Protein AF-A0A8S1KN81-F1 (afdb_monomer)

Organism: NCBI:txid65129

Mean predicted aligned error: 8.38 Å

Foldseek 3Di:
DVVCCVVPVPHDDDCVVDPDSVVSVVVVVVCVVVVVDDDDDDDDDPPDDDDDWDWDWDDDPQWIDTPDT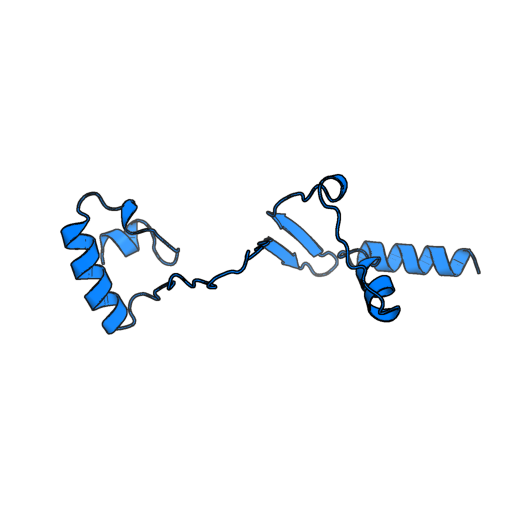DPDDCVVDDDPDDDPDPVVVVVVPQDRTNVSNVVVVVVVVVVD

Secondary structure (DSSP, 8-state):
-HHHHHH-SSS---GGGSS-HHHHHHHHHHHHHTTSS--------TT-PPP----EEEE-SS-EEEEE-----GGG---S-----HHHHHHHHS-SSHHHHHHHHHHHHT--

Structure (mmCIF, N/CA/C/O backbone):
data_AF-A0A8S1KN81-F1
#
_entry.id   AF-A0A8S1KN81-F1
#
loop_
_atom_site.group_PDB
_atom_site.id
_atom_site.type_symbol
_atom_site.label_atom_id
_atom_site.label_alt_id
_atom_site.label_comp_id
_atom_site.label_asym_id
_atom_site.label_entity_id
_atom_site.label_seq_id
_atom_site.pdbx_PDB_ins_code
_atom_site.Cartn_x
_atom_site.Cartn_y
_atom_site.Cartn_z
_atom_site.occupancy
_atom_site.B_iso_or_equiv
_atom_site.auth_seq_id
_atom_site.auth_comp_id
_atom_site.auth_asym_id
_atom_site.auth_atom_id
_atom_site.pdbx_PDB_model_num
ATOM 1 N N . MET A 1 1 ? -13.198 0.458 20.530 1.00 84.62 1 MET A N 1
ATOM 2 C CA . MET A 1 1 ? -12.684 -0.829 20.003 1.00 84.62 1 MET A CA 1
ATOM 3 C C . MET A 1 1 ? -13.763 -1.709 19.398 1.00 84.62 1 MET A C 1
ATOM 5 O O . MET A 1 1 ? -13.505 -2.242 18.332 1.00 84.62 1 MET A O 1
ATOM 9 N N . GLN A 1 2 ? -14.948 -1.848 20.003 1.00 89.44 2 GLN A N 1
ATOM 10 C CA . GLN A 1 2 ? -16.024 -2.677 19.435 1.00 89.44 2 GLN A CA 1
ATOM 11 C C . GLN A 1 2 ? -16.359 -2.323 17.976 1.00 89.44 2 GLN A C 1
ATOM 13 O O . GLN A 1 2 ? -16.291 -3.187 17.114 1.00 89.44 2 GLN A O 1
ATOM 18 N N . GLU A 1 3 ? -16.591 -1.043 17.680 1.00 90.38 3 GLU A N 1
ATOM 19 C CA . GLU A 1 3 ? -16.877 -0.590 16.312 1.00 90.38 3 GLU A CA 1
ATOM 20 C C . GLU A 1 3 ? -15.754 -0.927 15.313 1.00 90.38 3 GLU A C 1
ATOM 22 O O . GLU A 1 3 ? -16.024 -1.272 14.166 1.00 90.38 3 GLU A O 1
ATOM 27 N N . VAL A 1 4 ? -14.490 -0.875 15.751 1.00 91.81 4 VAL A N 1
ATOM 28 C CA . VAL A 1 4 ? -13.336 -1.261 14.924 1.00 91.81 4 VAL A CA 1
ATOM 29 C C . VAL A 1 4 ? -13.364 -2.758 14.642 1.00 91.81 4 VAL A C 1
ATOM 31 O O . VAL A 1 4 ? -13.209 -3.148 13.495 1.00 91.81 4 VAL A O 1
ATOM 34 N N . TYR A 1 5 ? -13.608 -3.596 15.651 1.00 90.75 5 TYR A N 1
ATOM 35 C CA . TYR A 1 5 ? -13.694 -5.045 15.460 1.00 90.75 5 TYR A CA 1
ATOM 36 C C . TYR A 1 5 ? -14.870 -5.461 14.572 1.00 90.75 5 TYR A C 1
ATOM 38 O O . TYR A 1 5 ? -14.740 -6.411 13.807 1.00 90.75 5 TYR A O 1
ATOM 46 N N . GLU A 1 6 ? -15.998 -4.755 14.652 1.00 93.69 6 GLU A N 1
ATOM 47 C CA . GLU A 1 6 ? -17.187 -5.043 13.845 1.00 93.69 6 GLU A CA 1
ATOM 48 C C . GLU A 1 6 ? -17.025 -4.583 12.388 1.00 93.69 6 GLU A C 1
ATOM 50 O O . GLU A 1 6 ? -17.353 -5.332 11.468 1.00 93.69 6 GLU A O 1
ATOM 55 N N . LYS A 1 7 ? -16.503 -3.368 12.158 1.00 93.31 7 LYS A N 1
ATOM 56 C CA . LYS A 1 7 ? -16.373 -2.785 10.809 1.00 93.31 7 LYS A CA 1
ATOM 57 C C . LYS A 1 7 ? -15.058 -3.146 10.110 1.00 93.31 7 LYS A C 1
ATOM 59 O O . LYS A 1 7 ? -15.031 -3.289 8.890 1.00 93.31 7 LYS A O 1
ATOM 64 N N . TYR A 1 8 ? -13.971 -3.286 10.867 1.00 93.69 8 TYR A N 1
ATOM 65 C CA . TYR A 1 8 ? -12.594 -3.441 10.377 1.00 93.69 8 TYR A CA 1
ATOM 66 C C . TYR A 1 8 ? -11.804 -4.505 11.174 1.00 93.69 8 TYR A C 1
ATOM 68 O O . TYR A 1 8 ? -10.761 -4.182 11.741 1.00 93.69 8 TYR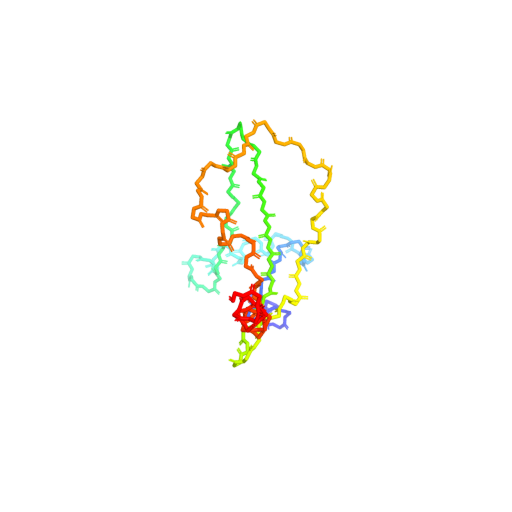 A O 1
ATOM 76 N N . PRO A 1 9 ? -12.241 -5.781 11.212 1.00 88.62 9 PRO A N 1
ATOM 77 C CA . PRO A 1 9 ? -11.732 -6.778 12.163 1.00 88.62 9 PRO A CA 1
ATOM 78 C C . PRO A 1 9 ? -10.201 -6.878 12.234 1.00 88.62 9 PRO A C 1
ATOM 80 O O . PRO A 1 9 ? -9.610 -6.803 13.306 1.00 88.62 9 PRO A O 1
ATOM 83 N N . SER A 1 10 ? -9.557 -7.030 11.076 1.00 90.50 10 SER A N 1
ATOM 84 C CA . SER A 1 10 ? -8.096 -7.080 10.928 1.00 90.50 10 SER A CA 1
ATOM 85 C C . SER A 1 10 ? -7.623 -6.263 9.722 1.00 90.50 10 SER A C 1
ATOM 87 O O . SER A 1 10 ? -6.558 -6.521 9.160 1.00 90.50 10 SER A O 1
ATOM 89 N N . LEU A 1 11 ? -8.461 -5.334 9.258 1.00 94.31 11 LEU A N 1
ATOM 90 C CA . LEU A 1 11 ? -8.209 -4.524 8.072 1.00 94.31 11 LEU A CA 1
ATOM 91 C C . LEU A 1 11 ? -7.827 -3.103 8.473 1.00 94.31 11 LEU A C 1
ATOM 93 O O . LEU A 1 11 ? -8.236 -2.594 9.514 1.00 94.31 11 LEU A O 1
ATOM 97 N N . CYS A 1 12 ? -7.046 -2.455 7.614 1.00 94.56 12 CYS A N 1
ATOM 98 C CA . CYS A 1 12 ? -6.685 -1.057 7.804 1.00 94.56 12 CYS A CA 1
ATOM 99 C C . CYS A 1 12 ? -7.928 -0.166 7.688 1.00 94.56 12 CYS A C 1
ATOM 101 O O . CYS A 1 12 ? -8.802 -0.411 6.855 1.00 94.56 12 CYS A O 1
ATOM 103 N N . PHE A 1 13 ? -7.964 0.912 8.465 1.00 94.88 13 PHE A N 1
ATOM 104 C CA . PHE A 1 13 ? -9.043 1.894 8.433 1.00 94.88 13 PHE A CA 1
ATOM 105 C C . PHE A 1 13 ? -8.499 3.320 8.550 1.00 94.88 13 PHE A C 1
ATOM 107 O O . PHE A 1 13 ? -7.346 3.545 8.921 1.00 94.88 13 PHE A O 1
ATOM 114 N N . SER A 1 14 ? -9.344 4.299 8.227 1.00 94.25 14 SER A N 1
ATOM 115 C CA . SER A 1 14 ? -9.051 5.722 8.408 1.00 94.25 14 SER A CA 1
ATOM 116 C C . SER A 1 14 ? -9.897 6.293 9.538 1.00 94.25 14 SER A C 1
ATOM 118 O O . SER A 1 14 ? -11.081 5.978 9.635 1.00 94.25 14 SER A O 1
ATOM 120 N N . LEU A 1 15 ? -9.330 7.205 10.337 1.00 92.81 15 LEU A N 1
ATOM 121 C CA . LEU A 1 15 ? -10.079 7.943 11.364 1.00 92.81 15 LEU A CA 1
ATOM 122 C C . LEU A 1 15 ? -11.258 8.746 10.789 1.00 92.81 15 LEU A C 1
ATOM 124 O O . LEU A 1 15 ? -12.208 9.032 11.504 1.00 92.81 15 LEU A O 1
ATOM 128 N N . ARG A 1 16 ? -11.231 9.072 9.490 1.00 92.94 16 ARG A N 1
ATOM 129 C CA . ARG A 1 16 ? -12.328 9.773 8.799 1.00 92.94 16 ARG A CA 1
ATOM 130 C C . ARG A 1 16 ? -13.584 8.923 8.601 1.00 92.94 16 ARG A C 1
ATOM 132 O O . ARG A 1 16 ? -14.599 9.454 8.174 1.00 92.94 16 ARG A O 1
ATOM 139 N N . ALA A 1 17 ? -13.505 7.615 8.833 1.00 92.56 17 ALA A N 1
ATOM 140 C CA . ALA A 1 17 ? -14.637 6.711 8.663 1.00 92.56 17 ALA A CA 1
ATOM 141 C C . ALA A 1 17 ? -15.537 6.614 9.912 1.00 92.56 17 ALA A C 1
ATOM 143 O O . ALA A 1 17 ? -16.535 5.896 9.875 1.00 92.56 17 ALA A O 1
ATOM 144 N N . PHE A 1 18 ? -15.179 7.302 11.002 1.00 91.88 18 PHE A N 1
ATOM 145 C CA . PHE A 1 18 ? -15.973 7.384 12.229 1.00 91.88 18 PHE A CA 1
ATOM 146 C C . PHE A 1 18 ? -16.761 8.694 12.254 1.00 91.88 18 PHE A C 1
ATOM 148 O O . PHE A 1 18 ? -16.253 9.729 11.827 1.00 91.88 18 PHE A O 1
ATOM 155 N N . GLU A 1 19 ? -17.991 8.649 12.765 1.00 90.81 19 GLU A N 1
ATOM 156 C CA . GLU A 1 19 ? -18.862 9.829 12.864 1.00 90.81 19 GLU A CA 1
ATOM 157 C C . GLU A 1 19 ? -18.362 10.822 13.923 1.00 90.81 19 GLU A C 1
ATOM 159 O O . GLU A 1 19 ? -18.356 12.030 13.693 1.00 90.81 19 GLU A O 1
ATOM 164 N N . ASP A 1 20 ? -17.890 10.311 15.064 1.00 93.06 20 ASP A N 1
ATOM 165 C CA . ASP A 1 20 ? -17.307 11.110 16.143 1.00 93.06 20 ASP A CA 1
ATOM 166 C C . ASP A 1 20 ? -15.772 11.064 16.097 1.00 93.06 20 ASP A C 1
ATOM 168 O O . ASP A 1 20 ? -15.115 10.168 16.641 1.00 93.06 20 ASP A O 1
ATOM 172 N N . GLU A 1 21 ? -15.187 12.069 15.448 1.00 90.12 21 GLU A N 1
ATOM 173 C CA . GLU A 1 21 ? -13.736 12.195 15.299 1.00 90.12 21 GLU A CA 1
ATOM 174 C C . GLU A 1 21 ? -13.010 12.428 16.640 1.00 90.12 21 GLU A C 1
ATOM 176 O O . GLU A 1 21 ? -11.862 12.002 16.803 1.00 90.12 21 GLU A O 1
ATOM 181 N N . ILE A 1 22 ? -13.648 13.093 17.613 1.00 92.00 22 ILE A N 1
ATOM 182 C CA . ILE A 1 22 ? -13.021 13.423 18.903 1.00 92.00 22 ILE A CA 1
ATOM 183 C C . ILE A 1 22 ? -12.838 12.143 19.715 1.00 92.00 22 ILE A C 1
ATOM 185 O O . ILE A 1 22 ? -11.729 11.845 20.173 1.00 92.00 22 ILE A O 1
ATOM 189 N N . THR A 1 23 ? -13.904 11.353 19.832 1.00 91.31 23 THR A N 1
ATOM 190 C CA . THR A 1 23 ? -13.868 10.070 20.540 1.00 91.31 23 THR A CA 1
ATOM 191 C C . THR A 1 23 ? -12.934 9.079 19.845 1.00 91.31 23 THR A C 1
ATOM 193 O O . THR A 1 23 ? -12.148 8.401 20.513 1.00 91.31 23 THR A O 1
ATOM 196 N N . ALA A 1 24 ? -12.942 9.038 18.507 1.00 92.81 24 ALA A N 1
ATOM 197 C CA . ALA A 1 24 ? -12.048 8.176 17.738 1.00 92.81 24 ALA A CA 1
ATOM 198 C C . ALA A 1 24 ? -10.565 8.500 17.988 1.00 92.81 24 ALA A C 1
ATOM 200 O O . ALA A 1 24 ? -9.770 7.586 18.214 1.00 92.81 24 ALA A O 1
ATOM 201 N N . LYS A 1 25 ? -10.179 9.784 18.010 1.00 92.44 25 LYS A N 1
ATOM 202 C CA . LYS A 1 25 ? -8.791 10.203 18.288 1.00 92.44 25 LYS A CA 1
ATOM 203 C C . LYS A 1 25 ? -8.317 9.763 19.672 1.00 92.44 25 LYS A C 1
ATOM 205 O O . LYS A 1 25 ? -7.226 9.204 19.783 1.00 92.44 25 LYS A O 1
ATOM 210 N N . LEU A 1 26 ? -9.139 9.975 20.701 1.00 92.25 26 LEU A N 1
ATOM 211 C CA . LEU A 1 26 ? -8.819 9.567 22.073 1.00 92.25 26 LEU A CA 1
ATOM 212 C C . LEU A 1 26 ? -8.677 8.044 22.184 1.00 92.25 26 LEU A C 1
ATOM 214 O O . LEU A 1 26 ? -7.696 7.551 22.738 1.00 92.25 26 LEU A O 1
ATOM 218 N N . ALA A 1 27 ? -9.622 7.298 21.607 1.00 92.19 27 ALA A N 1
ATOM 219 C CA . ALA A 1 27 ? -9.612 5.841 21.650 1.00 92.19 27 ALA A CA 1
ATOM 220 C C . ALA A 1 27 ? -8.398 5.248 20.919 1.00 92.19 27 ALA A C 1
ATOM 222 O O . ALA A 1 27 ? -7.741 4.353 21.451 1.00 92.19 27 ALA A O 1
ATOM 223 N N . VAL A 1 28 ? -8.075 5.746 19.720 1.00 93.56 28 VAL A N 1
ATOM 224 C CA . VAL A 1 28 ? -6.946 5.229 18.933 1.00 93.56 28 VAL A CA 1
ATOM 225 C C . VAL A 1 28 ? -5.607 5.506 19.607 1.00 93.56 28 VAL A C 1
ATOM 227 O O . VAL A 1 28 ? -4.742 4.633 19.572 1.00 93.56 28 VAL A O 1
ATOM 230 N N . GLN A 1 29 ? -5.432 6.660 20.258 1.00 92.50 29 GLN A N 1
ATOM 231 C CA . GLN A 1 29 ? -4.191 6.971 20.972 1.00 92.50 29 GLN A CA 1
ATOM 232 C C . GLN A 1 29 ? -3.898 5.944 22.077 1.00 92.50 29 GLN A C 1
ATOM 234 O O . GLN A 1 29 ? -2.777 5.441 22.167 1.00 92.50 29 GLN A O 1
ATOM 239 N N . GLU A 1 30 ? -4.906 5.593 22.877 1.00 93.81 30 GLU A N 1
ATOM 240 C CA . GLU A 1 30 ? -4.751 4.591 23.935 1.00 93.81 30 GLU A CA 1
ATOM 241 C C . GLU A 1 30 ? -4.542 3.185 23.356 1.00 93.81 30 GLU A C 1
ATOM 243 O O . GLU A 1 30 ? -3.663 2.444 23.794 1.00 93.81 30 GLU A O 1
ATOM 248 N N . CYS A 1 31 ? -5.287 2.825 22.308 1.00 93.94 31 CYS A N 1
ATOM 249 C CA . CYS A 1 31 ? -5.161 1.513 21.672 1.00 93.94 31 CYS A CA 1
ATOM 250 C C . CYS A 1 31 ? -3.792 1.309 21.009 1.00 93.94 31 CYS A C 1
ATOM 252 O O . CYS A 1 31 ? -3.240 0.215 21.081 1.00 93.94 31 CYS A O 1
ATOM 254 N N . ALA A 1 32 ? -3.219 2.349 20.399 1.00 93.44 32 ALA A N 1
ATOM 255 C CA . ALA A 1 32 ? -1.873 2.294 19.835 1.00 93.44 32 ALA A CA 1
A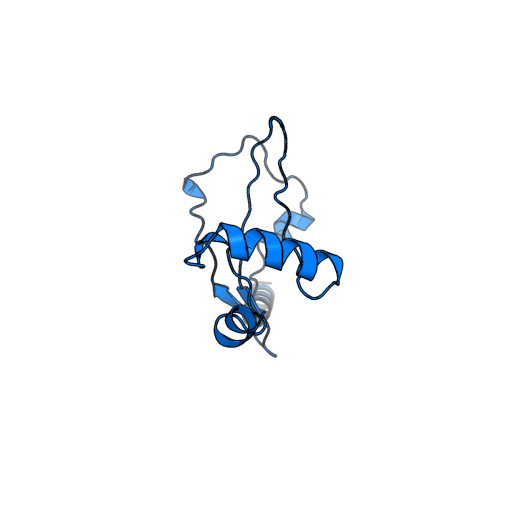TOM 256 C C . ALA A 1 32 ? -0.802 2.161 20.931 1.00 93.44 32 ALA A C 1
ATOM 258 O O . ALA A 1 32 ? 0.136 1.383 20.782 1.00 93.44 32 ALA A O 1
ATOM 259 N N . LYS A 1 33 ? -0.958 2.874 22.055 1.00 95.31 33 LYS A N 1
ATOM 260 C CA . LYS A 1 33 ? -0.047 2.795 23.209 1.00 95.31 33 LYS A CA 1
ATOM 261 C C . LYS A 1 33 ? 0.002 1.395 23.828 1.00 95.31 33 LYS A C 1
ATOM 263 O O . LYS A 1 33 ? 1.051 0.981 24.307 1.00 95.31 33 LYS A O 1
ATOM 268 N N . HIS A 1 34 ? -1.125 0.689 23.814 1.00 95.69 34 HIS A N 1
ATOM 269 C CA . HIS A 1 34 ? -1.254 -0.677 24.320 1.00 95.69 34 HIS A CA 1
ATOM 270 C C . HIS A 1 34 ? -1.100 -1.755 23.235 1.00 95.69 34 HIS A C 1
ATOM 272 O O . HIS A 1 34 ? -1.496 -2.894 23.464 1.00 95.69 34 HIS A O 1
ATOM 278 N N . GLU A 1 35 ? -0.548 -1.408 22.065 1.00 93.50 35 GLU A N 1
ATOM 279 C CA . GLU A 1 35 ? -0.261 -2.345 20.964 1.00 93.50 35 GLU A CA 1
ATOM 280 C C . GLU A 1 35 ? -1.494 -3.106 20.435 1.00 93.50 35 GLU A C 1
ATOM 282 O O . GLU A 1 35 ? -1.383 -4.159 19.813 1.00 93.50 35 GLU A O 1
ATOM 287 N N . LEU A 1 36 ? -2.696 -2.558 20.641 1.00 93.12 36 LEU A N 1
ATOM 288 C CA . LEU A 1 36 ? -3.939 -3.103 20.086 1.00 93.12 36 LEU A CA 1
ATOM 289 C C . LEU A 1 36 ? -4.147 -2.687 18.625 1.00 93.12 36 LEU A C 1
ATOM 291 O O . LEU A 1 36 ? -4.925 -3.312 17.908 1.00 93.12 36 LEU A O 1
ATOM 295 N N . LEU A 1 37 ? -3.493 -1.604 18.198 1.00 93.94 37 LEU A N 1
ATOM 296 C CA . LEU A 1 37 ? -3.543 -1.072 16.840 1.00 93.94 37 LEU A CA 1
ATOM 297 C C . LEU A 1 37 ? -2.138 -0.706 16.364 1.00 93.94 37 LEU A C 1
ATOM 299 O O . LEU A 1 37 ? -1.393 -0.037 17.080 1.00 93.94 37 LEU A O 1
ATOM 303 N N . ASN A 1 38 ? -1.824 -1.046 15.114 1.00 93.62 38 ASN A N 1
ATOM 304 C CA . ASN A 1 38 ? -0.580 -0.638 14.468 1.00 93.62 38 ASN A CA 1
ATOM 305 C C . ASN A 1 38 ? -0.792 0.674 13.694 1.00 93.62 38 ASN A C 1
ATOM 307 O O . ASN A 1 38 ? -1.533 0.681 12.705 1.00 93.62 38 ASN A O 1
ATOM 311 N N . PRO A 1 39 ? -0.155 1.789 14.099 1.00 94.19 39 PRO A N 1
ATOM 312 C CA . PRO A 1 39 ? -0.248 3.035 13.353 1.00 94.19 39 PRO A CA 1
ATOM 313 C C . PRO A 1 39 ? 0.558 2.961 12.049 1.00 94.19 39 PRO A C 1
ATOM 315 O O . PRO A 1 39 ? 1.661 2.419 12.010 1.00 94.19 39 PRO A O 1
ATOM 318 N N . TYR A 1 40 ? 0.031 3.587 10.997 1.00 95.12 40 TYR A N 1
ATOM 319 C CA . TYR A 1 40 ? 0.743 3.828 9.740 1.00 95.12 40 TYR A CA 1
ATOM 320 C C . TYR A 1 40 ? 1.192 5.296 9.703 1.00 95.12 40 TYR A C 1
ATOM 322 O O . TYR A 1 40 ? 0.396 6.163 9.329 1.00 95.12 40 TYR A O 1
ATOM 330 N N . PRO A 1 41 ? 2.420 5.619 10.153 1.00 93.06 41 PRO A N 1
ATOM 331 C CA . PRO A 1 41 ? 2.879 6.999 10.228 1.00 93.06 41 PRO A CA 1
ATOM 332 C C . PRO A 1 41 ? 3.026 7.611 8.834 1.00 93.06 41 PRO A C 1
ATOM 334 O O . PRO A 1 41 ? 3.445 6.957 7.879 1.00 93.06 41 PRO A O 1
ATOM 337 N N . ILE A 1 42 ? 2.714 8.901 8.732 1.00 92.69 42 ILE A N 1
ATOM 338 C CA . ILE A 1 42 ? 2.920 9.667 7.504 1.00 92.69 42 ILE A CA 1
ATOM 339 C C . ILE A 1 42 ? 4.409 9.999 7.403 1.00 92.69 42 ILE A C 1
ATOM 341 O O . ILE A 1 42 ? 4.945 10.732 8.233 1.00 92.69 42 ILE A O 1
ATOM 345 N N . LEU A 1 43 ? 5.070 9.458 6.382 1.00 93.75 43 LEU A N 1
ATOM 346 C CA . LEU A 1 43 ? 6.470 9.740 6.081 1.00 93.75 43 LEU A CA 1
ATOM 347 C C . LEU A 1 43 ? 6.554 10.823 5.003 1.00 93.75 43 LEU A C 1
ATOM 349 O O . LEU A 1 43 ? 5.846 10.762 3.999 1.00 93.75 43 LEU A O 1
ATOM 353 N N . ILE A 1 44 ? 7.425 11.810 5.210 1.00 93.25 44 ILE A N 1
ATOM 354 C CA . ILE A 1 44 ? 7.590 12.955 4.309 1.00 93.25 44 ILE A CA 1
ATOM 355 C C . ILE A 1 44 ? 9.060 13.044 3.901 1.00 93.25 44 ILE A C 1
ATOM 357 O O . ILE A 1 44 ? 9.943 13.038 4.756 1.00 93.25 44 ILE A O 1
ATOM 361 N N . SER A 1 45 ? 9.319 13.144 2.595 1.00 92.88 45 SER A N 1
ATOM 362 C CA . SER A 1 45 ? 10.653 13.423 2.059 1.00 92.88 45 SER A CA 1
ATOM 363 C C . SER A 1 45 ? 10.756 14.915 1.720 1.00 92.88 45 SER A C 1
ATOM 365 O O . SER A 1 45 ? 10.075 15.371 0.797 1.00 92.88 45 SER A O 1
ATOM 367 N N . PRO A 1 46 ? 11.538 15.712 2.472 1.00 91.56 46 PRO A N 1
ATOM 368 C CA . PRO A 1 46 ? 11.673 17.133 2.190 1.00 91.56 46 PRO A CA 1
ATOM 369 C C . PRO A 1 46 ? 12.402 17.342 0.858 1.00 91.56 46 PRO A C 1
ATOM 371 O O . PRO A 1 46 ? 13.439 16.735 0.595 1.00 91.56 46 PRO A O 1
ATOM 374 N N . ASN A 1 47 ? 11.866 18.241 0.031 1.00 89.25 47 ASN A N 1
ATOM 375 C CA . ASN A 1 47 ? 12.469 18.695 -1.227 1.00 89.25 47 ASN A CA 1
ATOM 376 C C . ASN A 1 47 ? 12.671 17.608 -2.300 1.00 89.25 47 ASN A C 1
ATOM 378 O O . ASN A 1 47 ? 13.484 17.794 -3.203 1.00 89.25 47 ASN A O 1
ATOM 382 N N . SER A 1 48 ? 11.944 16.489 -2.229 1.00 92.81 48 SER A N 1
ATOM 383 C CA . SER A 1 48 ? 12.009 15.416 -3.230 1.00 92.81 48 SER A CA 1
ATOM 384 C C . SER A 1 48 ? 10.619 14.929 -3.628 1.00 92.81 48 SER A C 1
ATOM 386 O O . SER A 1 48 ? 9.686 14.939 -2.828 1.00 92.81 48 SER A O 1
ATOM 388 N N . ILE A 1 49 ? 10.485 14.474 -4.874 1.00 91.38 49 ILE A N 1
ATOM 389 C CA . ILE A 1 49 ? 9.275 13.805 -5.360 1.00 91.38 49 ILE A CA 1
ATOM 390 C C . ILE A 1 49 ? 9.424 12.308 -5.088 1.00 91.38 49 ILE A C 1
ATOM 392 O O . ILE A 1 49 ? 10.411 11.699 -5.496 1.00 91.38 49 ILE A O 1
ATOM 396 N N . VAL A 1 50 ? 8.436 11.714 -4.419 1.00 92.81 50 VAL A N 1
ATOM 397 C CA . VAL A 1 50 ? 8.396 10.272 -4.147 1.00 92.81 50 VAL A CA 1
ATOM 398 C C . VAL A 1 50 ? 7.401 9.613 -5.096 1.00 92.81 50 VAL A C 1
ATOM 400 O O . VAL A 1 50 ? 6.231 9.990 -5.132 1.00 92.81 50 VAL A O 1
ATOM 403 N N . ALA A 1 51 ? 7.860 8.617 -5.853 1.00 91.50 51 ALA A N 1
ATOM 404 C CA . ALA A 1 51 ? 7.003 7.756 -6.660 1.00 91.50 51 ALA A CA 1
ATOM 405 C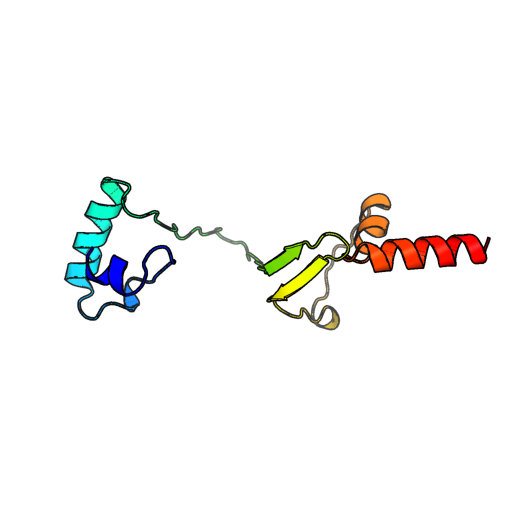 C . ALA A 1 51 ? 6.790 6.418 -5.940 1.00 91.50 51 ALA A C 1
ATOM 407 O O . ALA A 1 51 ? 7.754 5.784 -5.512 1.00 91.50 51 ALA A O 1
ATOM 408 N N . GLN A 1 52 ? 5.536 5.978 -5.821 1.00 91.88 52 GLN A N 1
ATOM 409 C CA . GLN A 1 52 ? 5.174 4.689 -5.232 1.00 91.88 52 GLN A CA 1
ATOM 410 C C . GLN A 1 52 ? 4.284 3.910 -6.200 1.00 91.88 52 GLN A C 1
ATOM 412 O O . GLN A 1 52 ? 3.269 4.421 -6.673 1.00 91.88 52 GLN A O 1
ATOM 417 N N . PHE A 1 53 ? 4.645 2.652 -6.446 1.00 92.19 53 PHE A N 1
ATOM 418 C CA . PHE A 1 53 ? 3.842 1.713 -7.219 1.00 92.19 53 PHE A CA 1
ATOM 419 C C . PHE A 1 53 ? 3.525 0.506 -6.344 1.00 92.19 53 PHE A C 1
ATOM 421 O O . PHE A 1 53 ? 4.428 -0.204 -5.908 1.00 92.19 53 PHE A O 1
ATOM 428 N N . THR A 1 54 ? 2.239 0.277 -6.094 1.00 92.94 54 THR A N 1
ATOM 429 C CA . THR A 1 54 ? 1.762 -0.873 -5.323 1.00 92.94 54 THR A CA 1
ATOM 430 C C . THR A 1 54 ? 1.052 -1.833 -6.264 1.00 92.94 54 THR A C 1
ATOM 432 O O . THR A 1 54 ? 0.143 -1.437 -6.996 1.00 92.94 54 THR A O 1
ATOM 435 N N . ILE A 1 55 ? 1.472 -3.095 -6.241 1.00 93.06 55 ILE A N 1
ATOM 436 C CA . ILE A 1 55 ? 0.866 -4.179 -7.013 1.00 93.06 55 ILE A CA 1
ATOM 437 C C . ILE A 1 55 ? 0.526 -5.336 -6.077 1.00 93.06 55 ILE A C 1
ATOM 439 O O . ILE A 1 55 ? 1.247 -5.596 -5.114 1.00 93.06 55 ILE A O 1
ATOM 443 N N . THR A 1 56 ? -0.557 -6.050 -6.366 1.00 94.06 56 THR A N 1
ATOM 444 C CA . THR A 1 56 ? -0.877 -7.31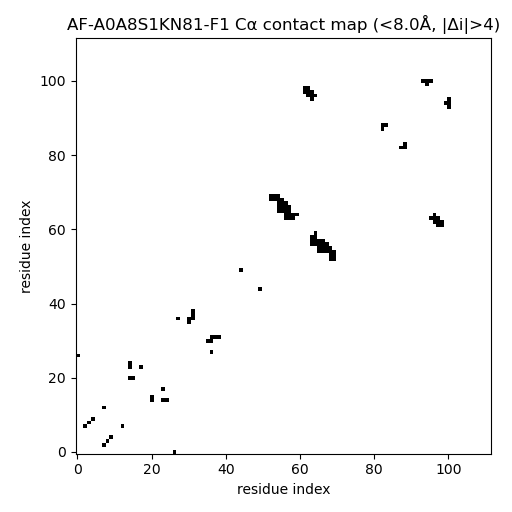4 -5.693 1.00 94.06 56 THR A CA 1
ATOM 445 C C . THR A 1 56 ? -0.668 -8.450 -6.679 1.00 94.06 56 THR A C 1
ATOM 447 O O . THR A 1 56 ? -1.206 -8.419 -7.787 1.00 94.06 56 THR A O 1
ATOM 450 N N . VAL A 1 57 ? 0.111 -9.454 -6.283 1.00 92.31 57 VAL A N 1
ATOM 451 C CA . VAL A 1 57 ? 0.495 -10.581 -7.137 1.00 92.31 57 VAL A CA 1
ATOM 452 C C . VAL A 1 57 ? 0.131 -11.892 -6.444 1.00 92.31 57 VAL A C 1
ATOM 454 O O . VAL A 1 57 ? 0.441 -12.077 -5.270 1.00 92.31 57 VAL A O 1
ATOM 457 N N . ALA A 1 58 ? -0.501 -12.809 -7.176 1.00 92.06 58 ALA A N 1
ATOM 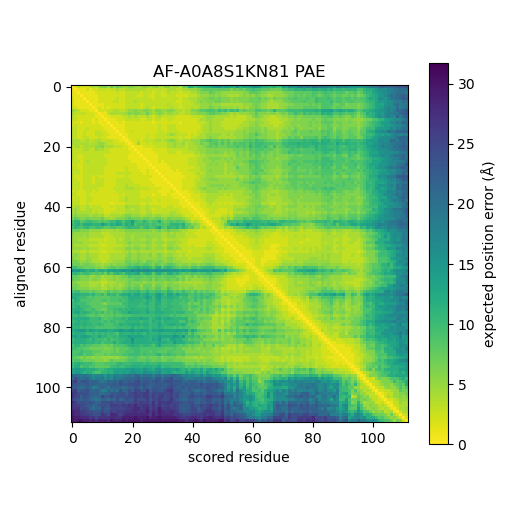458 C CA . ALA A 1 58 ? -0.649 -14.202 -6.773 1.00 92.06 58 ALA A CA 1
ATOM 459 C C . ALA A 1 58 ? 0.485 -15.037 -7.365 1.00 92.06 58 ALA A C 1
ATOM 461 O O . ALA A 1 58 ? 0.681 -15.064 -8.581 1.00 92.06 58 ALA A O 1
ATOM 462 N N . VAL A 1 59 ? 1.198 -15.757 -6.501 1.00 90.75 59 VAL A N 1
ATOM 463 C CA . VAL A 1 59 ? 2.206 -16.739 -6.903 1.00 90.75 59 VAL A CA 1
ATOM 464 C C . VAL A 1 59 ? 1.583 -18.126 -6.786 1.00 90.75 59 VAL A C 1
ATOM 466 O O . VAL A 1 59 ? 1.330 -18.611 -5.686 1.00 90.75 59 VAL A O 1
ATOM 469 N N . LEU A 1 60 ? 1.307 -18.748 -7.928 1.00 88.62 60 LEU A N 1
ATOM 470 C CA . LEU A 1 60 ? 0.811 -20.118 -8.031 1.00 88.62 60 LEU A CA 1
ATOM 471 C C . LEU A 1 60 ? 1.974 -21.071 -8.338 1.00 88.62 60 LEU A C 1
ATOM 473 O O . LEU A 1 60 ? 3.089 -20.644 -8.640 1.00 88.62 60 LEU A O 1
ATOM 477 N N . ALA A 1 61 ? 1.712 -22.380 -8.292 1.00 86.38 61 ALA A N 1
ATOM 478 C CA . ALA A 1 61 ? 2.732 -23.404 -8.540 1.00 86.38 61 ALA A CA 1
ATOM 479 C C . ALA A 1 61 ? 3.451 -23.218 -9.892 1.00 86.38 61 ALA A C 1
ATOM 481 O O . ALA A 1 61 ? 4.673 -23.354 -9.968 1.00 86.38 61 ALA A O 1
ATOM 482 N N . ASN A 1 62 ? 2.694 -22.855 -10.933 1.00 78.75 62 ASN A N 1
ATOM 483 C CA . ASN A 1 62 ? 3.208 -22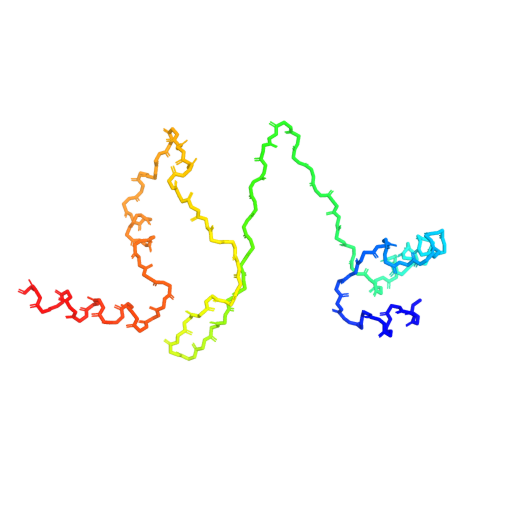.737 -12.299 1.00 78.75 62 ASN A CA 1
ATOM 484 C C . ASN A 1 62 ? 3.240 -21.298 -12.823 1.00 78.75 62 ASN A C 1
ATOM 486 O O . ASN A 1 62 ? 4.014 -21.014 -13.732 1.00 78.75 62 ASN A O 1
ATOM 490 N N . SER A 1 63 ? 2.457 -20.386 -12.236 1.00 84.19 63 SER A N 1
ATOM 491 C CA . SER A 1 63 ? 2.285 -19.041 -12.784 1.00 84.19 63 SER A CA 1
ATOM 492 C C . SER A 1 63 ? 2.294 -17.940 -11.738 1.00 84.19 63 SER A C 1
ATOM 494 O O . SER A 1 63 ? 1.797 -18.110 -10.626 1.00 84.19 63 SER A O 1
ATOM 496 N N . THR A 1 64 ? 2.768 -16.769 -12.145 1.00 88.81 64 THR A N 1
ATOM 497 C CA . THR A 1 64 ? 2.690 -15.540 -11.352 1.00 88.81 64 THR A CA 1
ATOM 498 C C . THR A 1 64 ? 1.713 -14.587 -12.025 1.00 88.81 64 THR A C 1
ATOM 500 O O . THR A 1 64 ? 1.929 -14.194 -13.170 1.00 88.81 64 THR A O 1
ATOM 503 N N . ILE A 1 65 ? 0.639 -14.211 -11.330 1.00 88.38 65 ILE A N 1
ATOM 504 C CA . ILE A 1 65 ? -0.440 -13.387 -11.889 1.00 88.38 65 ILE A CA 1
ATOM 505 C C . ILE A 1 65 ? -0.521 -12.076 -11.119 1.00 88.38 65 ILE A C 1
ATOM 507 O O . ILE A 1 65 ? -0.695 -12.069 -9.901 1.00 88.38 65 ILE A O 1
ATOM 511 N N . GLN A 1 66 ? -0.442 -10.955 -11.832 1.00 88.19 66 GLN A N 1
ATOM 512 C CA . GLN A 1 66 ? -0.758 -9.652 -11.260 1.00 88.19 66 GLN A CA 1
ATOM 513 C C . GLN A 1 66 ? -2.281 -9.511 -11.134 1.00 88.19 66 GLN A C 1
ATOM 515 O O . GLN A 1 66 ? -2.992 -9.515 -12.135 1.00 88.19 66 GLN A O 1
ATOM 520 N N . ILE A 1 67 ? -2.774 -9.384 -9.903 1.00 91.31 67 ILE A N 1
ATOM 521 C CA . ILE A 1 67 ? -4.201 -9.211 -9.596 1.00 91.31 67 ILE A CA 1
ATOM 522 C C . ILE A 1 67 ? -4.590 -7.739 -9.730 1.00 91.31 67 ILE A C 1
ATOM 524 O O . ILE A 1 67 ? -5.630 -7.407 -10.294 1.00 91.31 67 ILE A O 1
ATOM 528 N N . SER A 1 68 ? -3.754 -6.851 -9.192 1.00 92.75 68 SER A N 1
ATOM 529 C CA . SER A 1 68 ? -4.015 -5.415 -9.155 1.00 92.75 68 SER A CA 1
ATOM 530 C C . SER A 1 68 ? -2.730 -4.613 -9.352 1.00 92.75 68 SER A C 1
ATOM 532 O O . SER A 1 68 ? -1.610 -5.120 -9.222 1.00 92.75 68 SER A O 1
ATOM 534 N N . GLY A 1 69 ? -2.894 -3.341 -9.694 1.00 88.25 69 GLY A N 1
ATOM 535 C CA . GLY A 1 69 ? -1.802 -2.397 -9.879 1.00 88.25 69 GLY A CA 1
ATOM 536 C C . GLY A 1 69 ? -2.113 -1.383 -10.970 1.00 88.25 69 GLY A C 1
ATOM 537 O O . GLY A 1 69 ? -3.022 -1.573 -11.781 1.00 88.25 69 GLY A O 1
ATOM 538 N N . LEU A 1 70 ? -1.352 -0.293 -10.985 1.00 83.69 70 LEU A N 1
ATOM 539 C CA . LEU A 1 70 ? -1.488 0.733 -12.009 1.00 83.69 70 LEU A CA 1
ATOM 540 C C . LEU A 1 70 ? -0.872 0.249 -13.327 1.00 83.69 70 LEU A C 1
ATOM 542 O O . LEU A 1 70 ? 0.287 -0.159 -13.360 1.00 83.69 70 LEU A O 1
ATOM 546 N N . LYS A 1 71 ? -1.629 0.350 -14.426 1.00 82.50 71 LYS A N 1
ATOM 547 C CA . LYS A 1 71 ? -1.065 0.241 -15.776 1.00 82.50 71 LYS A CA 1
ATOM 548 C C . LYS A 1 71 ? -0.308 1.530 -16.078 1.00 82.50 71 LYS A C 1
ATOM 550 O O . LYS A 1 71 ? -0.925 2.556 -16.362 1.00 82.50 71 LYS A O 1
ATOM 555 N N . LEU A 1 72 ? 1.014 1.479 -15.957 1.00 84.00 72 LEU A N 1
ATOM 556 C CA . LEU A 1 72 ? 1.872 2.609 -16.277 1.00 84.00 72 LEU A CA 1
ATOM 557 C C . LEU A 1 72 ? 2.033 2.707 -17.794 1.00 84.00 72 LEU A C 1
ATOM 559 O O . LEU A 1 72 ? 2.435 1.750 -18.448 1.00 84.00 72 LEU A O 1
ATOM 563 N N . ASP A 1 73 ? 1.711 3.870 -18.346 1.00 86.81 73 ASP A N 1
ATOM 564 C CA . ASP A 1 73 ? 2.006 4.183 -19.739 1.00 86.81 73 ASP A CA 1
ATOM 565 C C . ASP A 1 73 ? 3.396 4.814 -19.818 1.00 86.81 73 ASP A C 1
ATOM 567 O O . ASP A 1 73 ? 3.570 6.007 -19.561 1.00 86.81 73 ASP A O 1
ATOM 571 N N . GLU A 1 74 ? 4.391 3.988 -20.136 1.00 84.44 74 GLU A N 1
ATOM 572 C CA . GLU A 1 74 ? 5.801 4.382 -20.198 1.00 84.44 74 GLU A CA 1
ATOM 573 C C . GLU A 1 74 ? 6.059 5.498 -21.218 1.00 84.44 74 GLU A C 1
ATOM 575 O O . GLU A 1 74 ? 6.971 6.300 -21.035 1.00 84.44 74 GLU A O 1
ATOM 580 N N . THR A 1 75 ? 5.217 5.630 -22.251 1.00 89.19 75 THR A N 1
ATOM 581 C CA . THR A 1 75 ? 5.392 6.650 -23.302 1.00 89.19 75 THR A CA 1
ATOM 582 C C . THR A 1 75 ? 5.261 8.082 -22.779 1.00 89.19 75 THR A C 1
ATOM 584 O O . THR A 1 75 ? 5.771 9.025 -23.390 1.00 89.19 75 THR A O 1
ATOM 587 N N . LYS A 1 76 ? 4.609 8.254 -21.624 1.00 89.31 76 LYS A N 1
ATOM 588 C CA . LYS A 1 76 ? 4.398 9.554 -20.977 1.00 89.31 76 LYS A CA 1
ATOM 589 C C . LYS A 1 76 ? 5.599 10.025 -20.164 1.00 89.31 76 LYS A C 1
ATOM 591 O O . LYS A 1 76 ? 5.626 11.186 -19.759 1.00 89.31 76 LYS A O 1
ATOM 596 N N . PHE A 1 77 ? 6.587 9.164 -19.933 1.00 88.62 77 PHE A N 1
ATOM 597 C CA . PHE A 1 77 ? 7.735 9.469 -19.089 1.00 88.62 77 PHE A CA 1
ATOM 598 C C . PHE A 1 77 ? 9.008 9.515 -19.928 1.00 88.62 77 PHE A C 1
ATOM 600 O O . PHE A 1 77 ? 9.372 8.558 -20.604 1.00 88.62 77 PHE A O 1
ATOM 607 N N . LYS A 1 78 ? 9.710 10.648 -19.871 1.00 89.12 78 LYS A N 1
ATOM 608 C CA . LYS A 1 78 ? 11.036 10.811 -20.473 1.00 89.12 78 LYS A CA 1
ATOM 609 C C . LYS A 1 78 ? 12.048 11.009 -19.358 1.00 89.12 78 LYS A C 1
ATOM 611 O O . LYS A 1 78 ? 11.990 12.007 -18.646 1.00 89.12 78 LYS A O 1
ATOM 616 N N . SER A 1 79 ? 12.949 10.047 -19.207 1.00 90.06 79 SER A N 1
ATOM 617 C CA . SER A 1 79 ? 14.051 10.120 -18.251 1.00 90.06 79 SER A CA 1
ATOM 618 C C . SER A 1 79 ? 15.313 10.628 -18.946 1.00 90.06 79 SER A C 1
ATOM 620 O O . SER A 1 79 ? 15.607 10.226 -20.069 1.00 90.06 79 SER A O 1
ATOM 622 N N . ALA A 1 80 ? 16.074 11.492 -18.270 1.00 91.00 80 ALA A N 1
ATOM 623 C CA . ALA A 1 80 ? 17.426 11.867 -18.694 1.00 91.00 80 ALA A CA 1
ATOM 624 C C . ALA A 1 80 ? 18.463 10.767 -18.395 1.00 91.00 80 ALA A C 1
ATOM 626 O O . ALA A 1 80 ? 19.579 10.804 -18.907 1.00 91.00 80 ALA A O 1
ATOM 627 N N . HIS A 1 81 ? 18.094 9.797 -17.558 1.00 89.31 81 HIS A N 1
ATOM 628 C CA . HIS A 1 81 ? 18.943 8.691 -17.140 1.00 89.31 81 HIS A CA 1
ATOM 629 C C . HIS A 1 81 ? 18.419 7.376 -17.711 1.00 89.31 81 HIS A C 1
ATOM 631 O O . HIS A 1 81 ? 17.214 7.116 -17.660 1.00 89.31 81 HIS A O 1
ATOM 637 N N . ASP A 1 82 ? 19.336 6.550 -18.206 1.00 86.88 82 ASP A N 1
ATOM 638 C CA . ASP A 1 82 ? 19.065 5.178 -18.628 1.00 86.88 82 ASP A CA 1
ATOM 639 C C . ASP A 1 82 ? 19.806 4.199 -17.705 1.00 86.88 82 ASP A C 1
ATOM 641 O O . ASP A 1 82 ? 20.794 4.541 -17.047 1.00 86.88 82 ASP A O 1
ATOM 645 N N . LEU A 1 83 ? 19.314 2.968 -17.648 1.00 87.44 83 LEU A N 1
ATOM 646 C CA . LEU A 1 83 ? 19.991 1.872 -16.972 1.00 87.44 83 LEU A CA 1
ATOM 647 C C . LEU A 1 83 ? 21.247 1.526 -17.780 1.00 87.44 83 LEU A C 1
ATOM 649 O O . LEU A 1 83 ? 21.165 1.361 -18.989 1.00 87.44 83 LEU A O 1
ATOM 653 N N . ASN A 1 84 ? 22.413 1.397 -17.146 1.00 88.94 84 ASN A N 1
ATOM 654 C CA . ASN A 1 84 ? 23.662 1.050 -17.848 1.00 88.94 84 ASN A CA 1
ATOM 655 C C . ASN A 1 84 ? 24.151 -0.374 -17.553 1.00 88.94 84 ASN A C 1
ATOM 657 O O . ASN A 1 84 ? 25.018 -0.876 -18.262 1.00 88.94 84 ASN A O 1
ATOM 661 N N . ASP A 1 85 ? 23.586 -1.038 -16.543 1.00 93.00 85 ASP A N 1
ATOM 662 C CA . ASP A 1 85 ? 23.964 -2.404 -16.183 1.00 93.00 85 ASP A CA 1
ATOM 663 C C . ASP A 1 85 ? 23.363 -3.419 -17.178 1.00 93.00 85 ASP A C 1
ATOM 665 O O . ASP A 1 85 ? 22.131 -3.529 -17.270 1.00 93.00 85 ASP A O 1
ATOM 669 N N . PRO A 1 86 ? 24.197 -4.169 -17.925 1.00 89.25 86 PRO A N 1
ATOM 670 C CA . PRO A 1 86 ? 23.720 -5.165 -18.880 1.00 89.25 86 PRO A CA 1
ATOM 671 C C . PRO A 1 86 ? 22.927 -6.294 -18.206 1.00 89.25 86 PRO A C 1
ATOM 673 O O . PRO A 1 86 ? 21.912 -6.726 -18.751 1.00 89.25 86 PRO A O 1
ATOM 676 N N . THR A 1 87 ? 23.316 -6.710 -16.999 1.00 91.25 87 THR A N 1
ATOM 677 C CA . THR A 1 87 ? 22.666 -7.804 -16.257 1.00 91.25 87 THR A CA 1
ATOM 678 C C . THR A 1 87 ? 21.235 -7.428 -15.886 1.00 91.25 87 THR A C 1
ATOM 680 O O . THR A 1 87 ? 20.293 -8.206 -16.051 1.00 91.25 87 THR A O 1
ATOM 683 N N . LEU A 1 88 ? 21.049 -6.188 -15.431 1.00 89.56 88 LEU A N 1
ATOM 684 C CA . LEU A 1 88 ? 19.739 -5.673 -15.053 1.00 89.56 88 LEU A CA 1
ATOM 685 C C . LEU A 1 88 ? 18.825 -5.493 -16.273 1.00 89.56 88 LEU A C 1
ATOM 687 O O . LEU A 1 88 ? 17.631 -5.789 -16.196 1.00 89.56 88 LEU A O 1
ATOM 691 N N . LYS A 1 89 ? 19.375 -5.069 -17.422 1.00 89.44 89 LYS A N 1
ATOM 692 C CA . LYS A 1 89 ? 18.612 -4.983 -18.681 1.00 89.44 89 LYS A CA 1
ATOM 693 C C . LYS A 1 89 ? 18.102 -6.342 -19.144 1.00 89.44 89 LYS A C 1
ATOM 695 O O . LYS A 1 89 ? 16.997 -6.419 -19.680 1.00 89.44 89 LYS A O 1
ATOM 700 N N 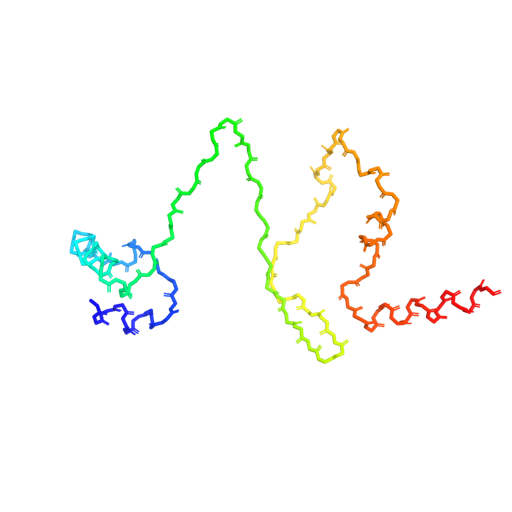. GLU A 1 90 ? 18.889 -7.399 -18.976 1.00 90.81 90 GLU A N 1
ATOM 701 C CA . GLU A 1 90 ? 18.452 -8.756 -19.305 1.00 90.81 90 GLU A CA 1
ATOM 702 C C . GLU A 1 90 ? 17.344 -9.230 -18.364 1.00 90.81 90 GLU A C 1
ATOM 704 O O . GLU A 1 90 ? 16.324 -9.734 -18.836 1.00 90.81 90 GLU A O 1
ATOM 709 N N . LEU A 1 91 ? 17.484 -8.977 -17.059 1.00 90.00 91 LEU A N 1
ATOM 710 C CA . LEU A 1 91 ? 16.479 -9.336 -16.059 1.00 90.00 91 LEU A CA 1
ATOM 711 C C . LEU A 1 91 ? 15.126 -8.652 -16.311 1.00 90.00 91 LEU A C 1
ATOM 713 O O . LEU A 1 91 ? 14.093 -9.313 -16.267 1.00 90.00 91 LEU A O 1
ATOM 717 N N . LEU A 1 92 ? 15.117 -7.355 -16.630 1.00 88.00 92 LEU A N 1
ATOM 718 C CA . LEU A 1 92 ? 13.880 -6.600 -16.880 1.00 88.00 92 LEU A CA 1
ATOM 719 C C . LEU A 1 92 ? 13.133 -7.048 -18.146 1.00 88.00 92 LEU A C 1
ATOM 721 O O . LEU A 1 92 ? 11.923 -6.858 -18.249 1.00 88.00 92 LEU A O 1
ATOM 725 N N . LYS A 1 93 ? 13.828 -7.662 -19.112 1.00 86.38 93 LYS A N 1
ATOM 726 C CA . LYS A 1 93 ? 13.199 -8.240 -20.313 1.00 86.38 93 LYS A CA 1
ATOM 727 C C . LYS A 1 93 ? 12.515 -9.578 -20.034 1.00 86.38 93 LYS A C 1
ATOM 729 O O . LYS A 1 93 ? 11.720 -10.038 -20.869 1.00 86.38 93 LYS A O 1
ATOM 734 N N . LEU A 1 94 ? 12.848 -10.235 -18.921 1.00 86.25 94 LEU A N 1
ATOM 735 C CA . LEU A 1 94 ? 12.238 -11.503 -18.556 1.00 86.25 94 LEU A CA 1
ATOM 736 C C . LEU A 1 94 ? 10.782 -11.272 -18.142 1.00 86.25 94 LEU A C 1
ATOM 738 O O . LEU A 1 94 ? 10.482 -10.364 -17.370 1.00 86.25 94 LEU A O 1
ATOM 742 N N . PRO A 1 95 ? 9.850 -12.095 -18.643 1.00 80.44 95 PRO A N 1
ATOM 743 C CA . PRO A 1 95 ? 8.469 -12.002 -18.219 1.00 80.44 95 PRO A CA 1
ATOM 744 C C . PRO A 1 95 ? 8.344 -12.499 -16.775 1.00 80.44 95 PRO A C 1
ATOM 746 O O . PRO A 1 95 ? 9.067 -13.399 -16.350 1.00 80.44 95 PRO A O 1
ATOM 749 N N . MET A 1 96 ? 7.402 -11.936 -16.023 1.00 78.12 96 MET A N 1
ATOM 750 C CA . MET A 1 96 ? 7.195 -12.285 -14.612 1.00 78.12 96 MET A CA 1
ATOM 751 C C . MET A 1 96 ? 6.642 -13.713 -14.416 1.00 78.12 96 MET A C 1
ATOM 753 O O . MET A 1 96 ? 6.783 -14.295 -13.341 1.00 78.12 96 MET A O 1
ATOM 757 N N . ASP A 1 97 ? 6.031 -14.288 -15.456 1.00 75.75 97 ASP A N 1
ATOM 758 C CA . ASP A 1 97 ? 5.428 -15.620 -15.434 1.00 75.75 97 ASP A CA 1
ATOM 759 C C . ASP A 1 97 ? 6.417 -16.726 -15.860 1.00 75.75 97 ASP A C 1
ATOM 761 O O . ASP A 1 97 ? 7.008 -16.676 -16.943 1.00 75.75 97 ASP A O 1
ATOM 765 N N . LYS A 1 98 ? 6.568 -17.768 -15.035 1.00 67.81 98 LYS A N 1
ATOM 766 C CA . LYS A 1 98 ? 7.551 -18.848 -15.233 1.00 67.81 98 LYS A CA 1
ATOM 767 C C . LYS A 1 98 ? 7.282 -19.678 -16.486 1.00 67.81 98 LYS A C 1
ATOM 769 O O . LYS A 1 98 ? 8.231 -20.087 -17.158 1.00 67.81 98 LYS A O 1
ATOM 774 N N . ASP A 1 99 ? 6.021 -19.904 -16.837 1.00 63.12 99 ASP A N 1
ATOM 775 C CA . ASP A 1 99 ? 5.678 -20.672 -18.038 1.00 63.12 99 ASP A CA 1
ATOM 776 C C . ASP A 1 99 ? 6.015 -19.896 -19.315 1.00 63.12 99 ASP A C 1
ATOM 778 O O . ASP A 1 99 ? 6.512 -20.466 -20.291 1.00 63.12 99 ASP A O 1
ATOM 782 N N . SER A 1 100 ? 5.856 -18.572 -19.286 1.00 63.00 100 SER A N 1
ATOM 783 C CA . SER A 1 100 ? 6.305 -17.703 -20.375 1.00 63.00 100 SER A CA 1
ATOM 784 C C . SER A 1 100 ? 7.839 -17.635 -20.489 1.00 63.00 100 SER A C 1
ATOM 786 O O . SER A 1 100 ? 8.362 -17.567 -21.603 1.00 63.00 100 SER A O 1
ATOM 788 N N . GLN A 1 101 ? 8.577 -17.763 -19.375 1.00 63.03 101 GLN A N 1
ATOM 789 C CA . GLN A 1 101 ? 10.041 -17.909 -19.391 1.00 63.03 101 GLN A CA 1
ATOM 790 C C . GLN A 1 101 ? 10.478 -19.251 -20.000 1.00 63.03 101 GLN A C 1
ATOM 792 O O . GLN A 1 101 ? 11.362 -19.277 -20.858 1.00 63.03 101 GLN A O 1
ATOM 797 N N . LYS A 1 102 ? 9.833 -20.365 -19.619 1.00 62.91 102 LYS A N 1
ATOM 798 C CA . LYS A 1 102 ? 10.123 -21.702 -20.173 1.00 62.91 102 LYS A CA 1
ATOM 799 C C . LYS A 1 102 ? 9.851 -21.783 -21.675 1.00 62.91 102 LYS A C 1
ATOM 801 O O . LYS A 1 102 ? 10.676 -22.333 -22.402 1.00 62.91 102 LYS A O 1
ATOM 806 N N . LYS A 1 103 ? 8.733 -21.214 -22.148 1.00 65.56 103 LYS A N 1
ATOM 807 C CA . LYS A 1 103 ? 8.414 -21.141 -23.585 1.00 65.56 103 LYS A CA 1
ATOM 808 C C . LYS A 1 103 ? 9.474 -20.351 -24.356 1.00 65.56 103 LYS A C 1
ATOM 810 O O . LYS A 1 103 ? 10.011 -20.876 -25.326 1.00 65.56 103 LYS A O 1
ATOM 815 N N . ARG A 1 104 ? 9.872 -19.173 -23.857 1.00 63.28 104 ARG A N 1
ATOM 816 C CA . ARG A 1 104 ? 10.951 -18.371 -24.465 1.00 63.28 104 ARG A CA 1
ATOM 817 C C . ARG A 1 104 ? 12.286 -19.118 -24.522 1.00 63.28 104 ARG A C 1
ATOM 819 O O . ARG A 1 104 ? 12.977 -19.047 -25.532 1.00 63.28 104 ARG A O 1
ATOM 826 N N . HIS A 1 105 ? 12.645 -19.860 -23.474 1.00 64.31 105 HIS A N 1
ATOM 827 C CA . HIS A 1 105 ? 13.883 -20.648 -23.451 1.00 64.31 105 HIS A CA 1
ATOM 828 C C . HIS A 1 105 ? 13.850 -21.831 -24.442 1.00 64.31 105 HIS A C 1
ATOM 830 O O . HIS A 1 105 ? 14.878 -22.188 -25.018 1.00 64.31 105 HIS A O 1
ATOM 836 N N . LEU A 1 106 ? 12.677 -22.432 -24.679 1.00 64.75 106 LEU A N 1
ATOM 837 C CA . LEU A 1 106 ? 12.492 -23.441 -25.731 1.00 64.75 106 LEU A CA 1
ATOM 838 C C . LEU A 1 106 ? 12.633 -22.834 -27.136 1.00 64.75 106 LEU A C 1
ATOM 840 O O . LEU A 1 106 ? 13.319 -23.405 -27.977 1.00 64.75 106 LEU A O 1
ATOM 844 N N . GLU A 1 107 ? 12.031 -21.668 -27.377 1.00 69.62 107 GLU A N 1
ATOM 845 C CA . GLU A 1 107 ? 12.101 -20.963 -28.666 1.00 69.62 107 GLU A CA 1
ATOM 846 C C . GLU A 1 107 ? 13.518 -20.466 -28.988 1.00 69.62 107 GLU A C 1
ATOM 848 O O . GLU A 1 107 ? 13.936 -20.487 -30.144 1.00 69.62 107 GLU A O 1
ATOM 853 N N . GLN A 1 108 ? 14.284 -20.051 -27.974 1.00 67.19 108 GLN A N 1
ATOM 854 C CA . GLN A 1 108 ? 15.688 -19.656 -28.134 1.00 67.19 108 GLN A CA 1
ATOM 855 C C . GLN A 1 108 ? 16.592 -20.851 -28.464 1.00 67.19 108 GLN A C 1
ATOM 857 O O . GLN A 1 108 ? 17.504 -20.707 -29.271 1.00 67.19 108 GLN A O 1
ATOM 862 N N . LYS A 1 109 ? 16.305 -22.042 -27.920 1.00 60.34 109 LYS A N 1
ATOM 863 C CA . LYS A 1 109 ? 17.012 -23.285 -28.276 1.00 60.34 109 LYS A CA 1
ATOM 864 C C . LYS A 1 109 ? 16.681 -23.824 -29.670 1.00 60.34 109 LYS A C 1
ATOM 866 O O . LYS A 1 109 ? 17.457 -24.608 -30.187 1.00 60.34 109 LYS A O 1
ATOM 871 N N . GLN A 1 110 ? 15.544 -23.450 -30.258 1.00 59.50 110 GLN A N 1
ATOM 872 C CA . GLN A 1 110 ? 15.153 -23.874 -31.613 1.00 59.50 110 GLN A CA 1
ATOM 873 C C . GLN A 1 110 ? 15.702 -22.961 -32.721 1.00 59.50 110 GLN A C 1
ATOM 875 O O . GLN A 1 110 ? 15.605 -23.302 -33.896 1.00 59.50 110 GLN A O 1
ATOM 880 N N . LYS A 1 111 ? 16.239 -21.789 -32.360 1.00 52.12 111 LYS A N 1
ATOM 881 C CA . LYS A 1 11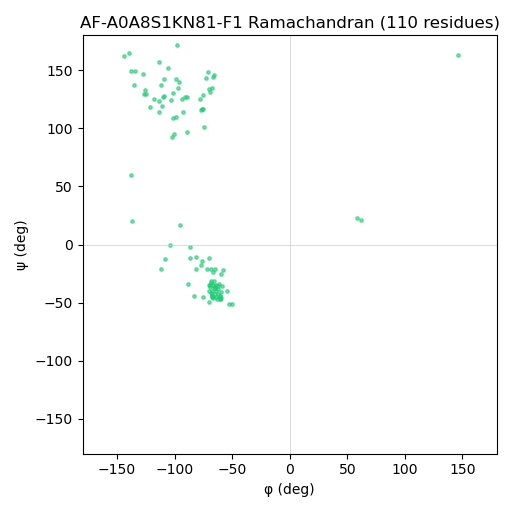1 ? 16.820 -20.808 -33.293 1.00 52.12 111 LYS A CA 1
ATOM 882 C C . LYS A 1 111 ? 18.355 -20.794 -33.293 1.00 52.12 111 LYS A C 1
ATOM 884 O O . LYS A 1 111 ? 18.932 -19.991 -34.023 1.00 52.12 111 LYS A O 1
ATOM 889 N N . ALA A 1 112 ? 18.981 -21.640 -32.478 1.00 47.09 112 ALA A N 1
ATOM 890 C CA . ALA A 1 112 ? 20.418 -21.908 -32.449 1.00 47.09 112 ALA A CA 1
ATOM 891 C C . ALA A 1 112 ? 20.681 -23.287 -33.062 1.00 47.09 112 ALA A C 1
ATOM 893 O O . ALA A 1 112 ? 21.725 -23.430 -33.731 1.00 47.09 112 ALA A O 1
#

Solvent-accessible surface area (backbone atoms only — not comparable to full-atom values): 7543 Å² total; per-residue (Å²): 107,68,68,46,51,72,76,36,68,90,52,92,83,61,75,84,79,46,93,56,53,68,63,49,53,58,53,49,53,53,34,41,74,68,70,75,41,86,84,84,79,89,82,81,64,87,98,57,89,85,87,84,87,70,68,44,70,49,81,53,100,66,43,47,45,76,77,48,58,80,88,78,67,63,90,82,61,85,71,98,70,78,88,79,56,67,69,58,57,54,57,71,70,52,62,84,25,56,55,62,42,52,52,51,54,52,55,55,64,73,75,107

InterPro domains:
  IPR047113 Proliferation-associated protein 2G4/ARX1 [PTHR10804] (2-111)

pLDDT: mean 86.67, std 10.45, range [47.09, 95.69]

Radius of gyration: 22.76 Å; Cα contacts (8 Å, |Δi|>4): 58; chains: 1; bounding box: 43×43×58 Å

Sequence (112 aa):
MQEVYEKYPSLCFSLRAFEDEITAKLAVQECAKHELLNPYPILISPNSIVAQFTITVAVLANSTIQISGLKLDETKFKSAHDLNDPTLKELLKLPMDKDSQKKRHLEQKQKA